Protein AF-A0ABD1L318-F1 (afdb_monomer)

Sequence (73 aa):
MDAAPPEPQAPPPQPPPPPSRYESQKRRDWNTFLQYLRNHKPPLTLARCSGAHVIEFLKPGGVRKNGVLGGDR

Structure (mmCIF, N/CA/C/O backbone):
data_AF-A0ABD1L318-F1
#
_entry.id   AF-A0ABD1L318-F1
#
loop_
_atom_site.group_PDB
_atom_site.id
_atom_site.type_symbol
_atom_site.label_atom_id
_atom_site.label_alt_id
_atom_site.label_comp_id
_atom_site.label_asym_id
_atom_site.label_entity_id
_atom_site.label_seq_id
_atom_site.pdbx_PDB_ins_code
_atom_site.Cartn_x
_atom_site.Cartn_y
_atom_site.Cartn_z
_atom_site.occupancy
_atom_site.B_iso_or_equiv
_atom_site.auth_seq_id
_atom_site.auth_comp_id
_atom_site.auth_asym_id
_atom_site.auth_atom_id
_atom_site.pdbx_PDB_model_num
ATOM 1 N N . MET A 1 1 ? -31.014 -32.182 48.742 1.00 55.97 1 MET A N 1
ATOM 2 C CA . MET A 1 1 ? -30.523 -30.797 48.630 1.00 55.97 1 MET A CA 1
ATOM 3 C C . MET A 1 1 ? -29.059 -30.894 48.279 1.00 55.97 1 MET A C 1
ATOM 5 O O . MET A 1 1 ? -28.282 -31.194 49.166 1.00 55.97 1 MET A O 1
ATOM 9 N N . ASP A 1 2 ? -28.719 -30.737 47.005 1.00 52.41 2 ASP A N 1
ATOM 10 C CA . ASP A 1 2 ? -27.379 -30.297 46.615 1.00 52.41 2 ASP A CA 1
ATOM 11 C C . ASP A 1 2 ? -27.524 -29.627 45.245 1.00 52.41 2 ASP A C 1
ATOM 13 O O . ASP A 1 2 ? -27.599 -30.276 44.204 1.00 52.41 2 ASP A O 1
ATOM 17 N N . ALA A 1 3 ? -27.805 -28.325 45.283 1.00 61.47 3 ALA A N 1
ATOM 18 C CA . ALA A 1 3 ? -27.868 -27.501 44.089 1.00 61.47 3 ALA A CA 1
ATOM 19 C C . ALA A 1 3 ? -26.429 -27.097 43.765 1.00 61.47 3 ALA A C 1
ATOM 21 O O . ALA A 1 3 ? -25.784 -26.437 44.581 1.00 61.47 3 ALA A O 1
ATOM 22 N N . ALA A 1 4 ? -25.939 -27.528 42.602 1.00 64.12 4 ALA A N 1
ATOM 23 C CA . ALA A 1 4 ? -24.604 -27.199 42.127 1.00 64.12 4 ALA A CA 1
ATOM 24 C C . ALA A 1 4 ? -24.385 -25.671 42.150 1.00 64.12 4 ALA A C 1
ATOM 26 O O . ALA A 1 4 ? -25.302 -24.918 41.797 1.00 64.12 4 ALA A O 1
ATOM 27 N N . PRO A 1 5 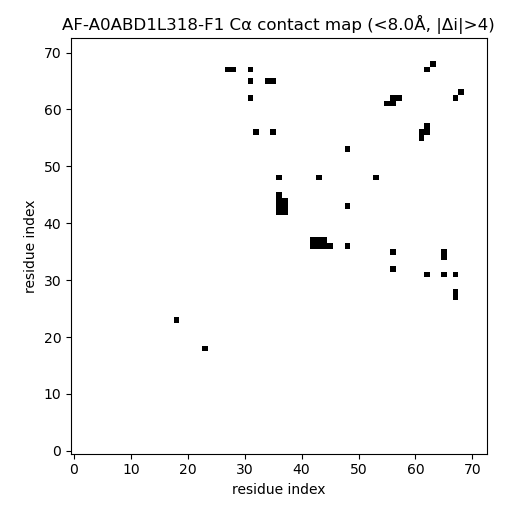? -23.200 -25.193 42.568 1.00 72.94 5 PRO A N 1
ATOM 28 C CA . PRO A 1 5 ? -22.911 -23.768 42.593 1.00 72.94 5 PRO A CA 1
ATOM 29 C C . PRO A 1 5 ? -22.944 -23.200 41.165 1.00 72.94 5 PRO A C 1
ATOM 31 O O . PRO A 1 5 ? -22.553 -23.893 40.223 1.00 72.94 5 PRO A O 1
ATOM 34 N N . PRO A 1 6 ? -23.399 -21.950 40.972 1.00 70.75 6 PRO A N 1
ATOM 35 C CA . PRO A 1 6 ? -23.370 -21.321 39.661 1.00 70.75 6 PRO A CA 1
ATOM 36 C C . PRO A 1 6 ? -21.914 -21.172 39.201 1.00 70.75 6 PRO A C 1
ATOM 38 O O . PRO A 1 6 ? -21.110 -20.524 39.874 1.00 70.75 6 PRO A O 1
ATOM 41 N N . GLU A 1 7 ? -21.571 -21.770 38.058 1.00 68.81 7 GLU A N 1
ATOM 42 C CA . GLU A 1 7 ? -20.299 -21.499 37.389 1.00 68.81 7 GLU A CA 1
ATOM 43 C C . GLU A 1 7 ? -20.199 -19.992 37.087 1.00 68.81 7 GLU A C 1
ATOM 45 O O . GLU A 1 7 ? -21.159 -19.402 36.573 1.00 68.81 7 GLU A O 1
ATOM 50 N N . PRO A 1 8 ? -19.065 -19.337 37.390 1.00 72.12 8 PRO A N 1
ATOM 51 C CA . PRO A 1 8 ? -18.846 -17.962 36.974 1.00 72.12 8 PRO A CA 1
ATOM 52 C C . PRO A 1 8 ? -18.835 -17.912 35.443 1.00 72.12 8 PRO A C 1
ATOM 54 O O . PRO A 1 8 ? -17.920 -18.413 34.793 1.00 72.12 8 PRO A O 1
ATOM 57 N N . GLN A 1 9 ? -19.882 -17.319 34.867 1.00 67.38 9 GLN A N 1
ATOM 58 C CA . GLN A 1 9 ? -20.001 -17.109 33.428 1.00 67.38 9 GLN A CA 1
ATOM 59 C C . GLN A 1 9 ? -18.798 -16.289 32.950 1.00 67.38 9 GLN A C 1
ATOM 61 O O . GLN A 1 9 ? -18.607 -15.145 33.369 1.00 67.38 9 GLN A O 1
ATOM 66 N N . ALA A 1 10 ? -17.962 -16.887 32.099 1.00 75.94 10 ALA A N 1
ATOM 67 C CA . ALA A 1 10 ? -16.836 -16.192 31.494 1.00 75.94 10 ALA A CA 1
ATOM 68 C C . ALA A 1 10 ? -17.343 -14.975 30.693 1.00 75.94 10 ALA A C 1
ATOM 70 O O . ALA A 1 10 ? -18.374 -15.078 30.018 1.00 75.94 10 ALA A O 1
ATOM 71 N N . PRO A 1 11 ? -16.656 -13.818 30.751 1.00 77.75 11 PRO A N 1
ATOM 72 C CA . PRO A 1 11 ? -17.081 -12.635 30.018 1.00 77.75 11 PRO A CA 1
ATOM 73 C C . PRO A 1 11 ? -17.130 -12.924 28.507 1.00 77.75 11 PRO A C 1
ATOM 75 O O . PRO A 1 11 ? -16.283 -13.667 27.999 1.00 77.75 11 PRO A O 1
ATOM 78 N N . PRO A 1 12 ? -18.097 -12.341 27.771 1.00 79.50 12 PRO A N 1
ATOM 79 C CA . PRO A 1 12 ? -18.195 -12.527 26.329 1.00 79.50 12 PRO A CA 1
ATOM 80 C C . PRO A 1 12 ? -16.905 -12.059 25.635 1.00 79.50 12 PRO A C 1
ATOM 82 O O . PRO A 1 12 ? -16.266 -11.108 26.105 1.00 79.50 12 PRO A O 1
ATOM 85 N N . PRO A 1 13 ? -16.508 -12.698 24.518 1.00 77.88 13 PRO A N 1
ATOM 86 C CA . PRO A 1 13 ? -15.299 -12.327 23.796 1.00 77.88 13 PRO A CA 1
ATOM 87 C C . PRO A 1 13 ? -15.394 -10.868 23.338 1.00 77.88 13 PRO A C 1
ATOM 89 O O . PRO A 1 13 ? -16.297 -10.484 22.595 1.00 77.88 13 PRO A O 1
ATOM 92 N N . GLN A 1 14 ? -14.460 -10.050 23.818 1.00 78.38 14 GLN A N 1
ATOM 93 C CA . GLN A 1 14 ? -14.340 -8.644 23.444 1.00 78.38 14 GLN A CA 1
ATOM 94 C C . GLN A 1 14 ? -13.880 -8.563 21.977 1.00 78.38 14 GLN A C 1
ATOM 96 O O . GLN A 1 14 ? -12.995 -9.334 21.585 1.00 78.38 14 GLN A O 1
ATOM 101 N N . PRO A 1 15 ? -14.433 -7.653 21.151 1.00 77.12 15 PRO A N 1
ATOM 102 C CA . PRO A 1 15 ? -13.912 -7.438 19.808 1.00 77.12 15 PRO A CA 1
ATOM 103 C C . PRO A 1 15 ? -12.440 -7.007 19.889 1.00 77.12 15 PRO A C 1
ATOM 105 O O . PRO A 1 15 ? -12.056 -6.311 20.836 1.00 77.12 15 PRO A O 1
ATOM 108 N N . PRO A 1 16 ? -11.601 -7.413 18.919 1.00 75.56 16 PRO A N 1
ATOM 109 C CA . PRO A 1 16 ? -10.203 -7.028 18.921 1.00 75.56 16 PRO A CA 1
ATOM 110 C C . PRO A 1 16 ? -10.093 -5.499 18.938 1.00 75.56 16 PRO A C 1
ATOM 112 O O . PRO A 1 16 ? -10.903 -4.819 18.294 1.00 75.56 16 PRO A O 1
ATOM 115 N N . PRO A 1 17 ? -9.109 -4.950 19.672 1.00 74.12 17 PRO A N 1
ATOM 116 C CA . PRO A 1 17 ? -8.912 -3.515 19.726 1.00 74.12 17 PRO A CA 1
ATOM 117 C C . PRO A 1 17 ? -8.747 -2.963 18.305 1.00 74.12 17 PRO A C 1
ATOM 119 O O . PRO A 1 17 ? -8.170 -3.638 17.442 1.00 74.12 17 PRO A O 1
ATOM 122 N N . PRO A 1 18 ? -9.267 -1.753 18.037 1.00 73.44 18 PRO A N 1
ATOM 123 C CA . PRO A 1 18 ? -9.126 -1.144 16.728 1.00 73.44 18 PRO A CA 1
ATOM 124 C C . PRO A 1 18 ? -7.636 -1.061 16.363 1.00 73.44 18 PRO A C 1
ATOM 126 O O . PRO A 1 18 ? -6.809 -0.771 17.235 1.00 73.44 18 PRO A O 1
ATOM 129 N N . PRO A 1 19 ? -7.281 -1.328 15.092 1.00 71.69 19 PRO A N 1
ATOM 130 C CA . PRO A 1 19 ? -5.894 -1.303 14.657 1.00 71.69 19 PRO A CA 1
ATOM 131 C C . PRO A 1 19 ? -5.279 0.052 14.978 1.00 71.69 19 PRO A C 1
ATOM 133 O O . PRO A 1 19 ? -5.916 1.098 14.809 1.00 71.69 19 PRO A O 1
ATOM 136 N N . SER A 1 20 ? -4.019 0.033 15.406 1.00 82.50 20 SER A N 1
ATOM 137 C CA . SER A 1 20 ? -3.302 1.266 15.718 1.00 82.50 20 SER A CA 1
ATOM 138 C C . SER A 1 20 ? -3.329 2.212 14.513 1.00 82.50 20 SER A C 1
ATOM 140 O O . SER A 1 20 ? -3.355 1.771 13.356 1.00 82.50 20 SER A O 1
ATOM 142 N N . ARG A 1 21 ? -3.280 3.529 14.756 1.00 77.06 21 ARG A N 1
ATOM 143 C CA . ARG A 1 21 ? -3.208 4.550 13.692 1.00 77.06 21 ARG A CA 1
ATOM 144 C C . ARG A 1 21 ? -2.142 4.194 12.655 1.00 77.06 21 ARG A C 1
ATOM 146 O O . ARG A 1 21 ? -2.378 4.332 11.459 1.00 77.06 21 ARG A O 1
ATOM 153 N N . TYR A 1 22 ? -1.002 3.676 13.113 1.00 81.31 22 TYR A N 1
ATOM 154 C CA . TYR A 1 22 ? 0.093 3.239 12.252 1.00 81.31 22 TYR A CA 1
ATOM 155 C C . TYR A 1 22 ? -0.290 2.071 11.325 1.00 81.31 22 TYR A C 1
ATOM 157 O O . TYR A 1 22 ? 0.019 2.100 10.133 1.00 81.31 22 TYR A O 1
ATOM 165 N N . GLU A 1 23 ? -0.993 1.058 11.834 1.00 79.50 23 GLU A N 1
ATOM 166 C CA . GLU A 1 23 ? -1.430 -0.090 11.030 1.00 79.50 23 GLU A CA 1
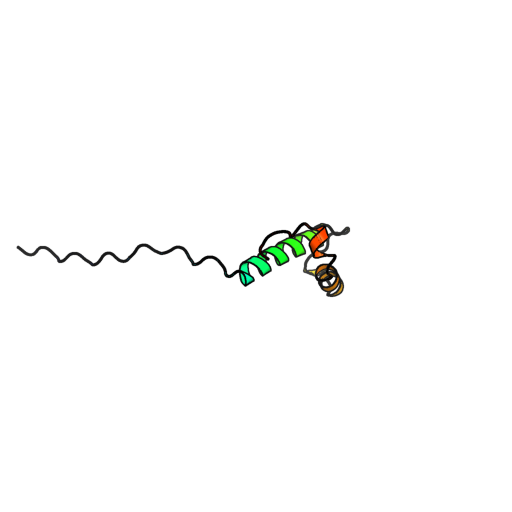ATOM 167 C C . GLU A 1 23 ? -2.471 0.314 9.988 1.00 79.50 23 GLU A C 1
ATOM 169 O O . GLU A 1 23 ? -2.373 -0.069 8.819 1.00 79.50 23 GLU A O 1
ATOM 174 N N . SER A 1 24 ? -3.443 1.128 10.401 1.00 81.62 24 SER A N 1
ATOM 175 C CA . SER A 1 24 ? -4.467 1.672 9.509 1.00 81.62 24 SER A CA 1
ATOM 176 C C . SER A 1 24 ? -3.844 2.528 8.408 1.00 81.62 24 SER A C 1
ATOM 178 O O . SER A 1 24 ? -4.221 2.411 7.241 1.00 81.62 24 SER A O 1
ATOM 180 N N . GLN A 1 25 ? -2.841 3.339 8.755 1.00 80.38 25 GLN A N 1
ATOM 181 C CA . GLN A 1 25 ? -2.109 4.160 7.799 1.00 80.38 25 GLN A CA 1
ATOM 182 C C . GLN A 1 25 ? -1.375 3.297 6.770 1.00 80.38 25 GLN A C 1
ATOM 184 O O . GLN A 1 25 ? -1.617 3.437 5.574 1.00 80.38 25 GLN A O 1
ATOM 189 N N . LYS A 1 26 ? -0.594 2.313 7.229 1.00 83.31 26 LYS A N 1
ATOM 190 C CA . LYS A 1 26 ? 0.115 1.375 6.350 1.00 83.31 26 LYS A CA 1
ATOM 191 C C . LYS A 1 26 ? -0.835 0.649 5.395 1.00 83.31 26 LYS A C 1
ATOM 193 O O . LYS A 1 26 ? -0.525 0.520 4.214 1.00 83.31 26 LYS A O 1
ATOM 198 N N . ARG A 1 27 ? -1.998 0.192 5.879 1.00 84.44 27 ARG A N 1
ATOM 199 C CA . ARG A 1 27 ? -3.008 -0.467 5.033 1.00 84.44 27 ARG A CA 1
ATOM 200 C C . ARG A 1 27 ? -3.554 0.468 3.953 1.00 84.44 27 ARG A C 1
ATOM 202 O O . ARG A 1 27 ? -3.686 0.046 2.805 1.00 84.44 27 ARG A O 1
A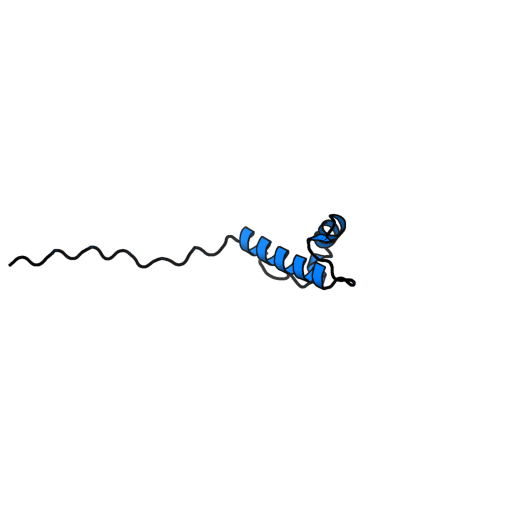TOM 209 N N . ARG A 1 28 ? -3.850 1.727 4.290 1.00 83.44 28 ARG A N 1
ATOM 210 C CA . ARG A 1 28 ? -4.314 2.729 3.314 1.00 83.44 28 ARG A CA 1
ATOM 211 C C . ARG A 1 28 ? -3.251 3.034 2.264 1.00 83.44 28 ARG A C 1
ATOM 213 O O . ARG A 1 28 ? -3.553 3.002 1.071 1.00 83.44 28 ARG A O 1
ATOM 220 N N . ASP A 1 29 ? -2.014 3.261 2.692 1.00 84.06 29 ASP A N 1
ATOM 221 C CA . ASP A 1 29 ? -0.904 3.549 1.783 1.00 84.06 29 ASP A CA 1
ATOM 222 C C . ASP A 1 29 ? -0.629 2.362 0.857 1.00 84.06 29 ASP A C 1
ATOM 224 O O . ASP A 1 29 ? -0.458 2.543 -0.346 1.00 84.06 29 ASP A O 1
ATOM 228 N N . TRP A 1 30 ? -0.703 1.135 1.381 1.00 85.12 30 TRP A N 1
ATOM 229 C CA . TRP A 1 30 ? -0.569 -0.083 0.587 1.00 85.12 30 TRP A CA 1
ATOM 230 C C . TRP A 1 30 ? -1.659 -0.220 -0.480 1.00 85.12 30 TRP A C 1
ATOM 232 O O . TRP A 1 30 ? -1.359 -0.445 -1.651 1.00 85.12 30 TRP A O 1
ATOM 242 N N . ASN A 1 31 ? -2.927 -0.027 -0.109 1.00 86.75 31 ASN A N 1
ATOM 243 C CA . ASN A 1 31 ? -4.035 -0.080 -1.066 1.00 86.75 31 ASN A CA 1
ATOM 244 C C . ASN A 1 31 ? -3.916 1.006 -2.143 1.00 86.75 31 ASN A C 1
ATOM 246 O O . ASN A 1 31 ? -4.247 0.771 -3.307 1.00 86.75 31 ASN A O 1
ATOM 250 N N . THR A 1 32 ? -3.427 2.188 -1.773 1.00 85.25 32 THR A N 1
ATOM 251 C CA . T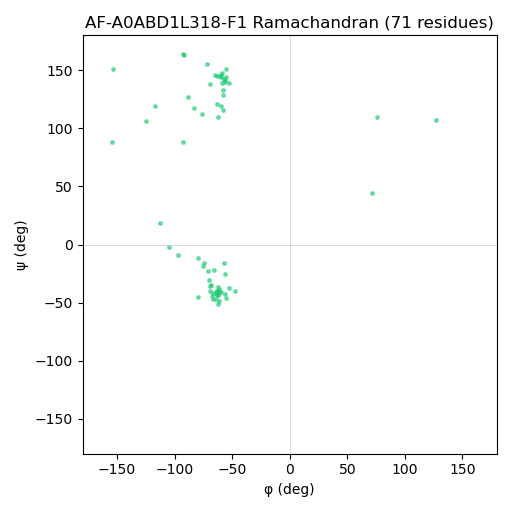HR A 1 32 ? -3.179 3.288 -2.713 1.00 85.25 32 THR A CA 1
ATOM 252 C C . THR A 1 32 ? -2.010 2.956 -3.641 1.00 85.25 32 THR A C 1
ATOM 254 O O . THR A 1 32 ? -2.088 3.195 -4.844 1.00 85.25 32 THR A O 1
ATOM 257 N N . PHE A 1 33 ? -0.954 2.335 -3.117 1.00 86.00 33 PHE A N 1
ATOM 258 C CA . PHE A 1 33 ? 0.188 1.890 -3.908 1.00 86.00 33 PHE A CA 1
ATOM 259 C C . PHE A 1 33 ? -0.204 0.816 -4.930 1.00 86.00 33 PHE A C 1
ATOM 261 O O . PHE A 1 33 ? 0.166 0.908 -6.098 1.00 86.00 33 PHE A O 1
ATOM 268 N N . LEU A 1 34 ? -1.034 -0.156 -4.542 1.00 85.62 34 LEU A N 1
ATOM 269 C CA . LEU A 1 34 ? -1.560 -1.160 -5.472 1.00 85.62 34 LEU A CA 1
ATOM 270 C C . LEU A 1 34 ? -2.406 -0.535 -6.589 1.00 85.62 34 LEU A C 1
ATOM 272 O O . LEU A 1 34 ? -2.322 -0.963 -7.740 1.00 85.62 34 LEU A O 1
ATOM 276 N N . GLN A 1 35 ? -3.202 0.489 -6.274 1.00 85.44 35 GLN A N 1
ATOM 277 C CA . GLN A 1 35 ? -3.949 1.242 -7.284 1.00 85.44 35 GLN A CA 1
ATOM 278 C C . GLN A 1 35 ? -3.019 2.030 -8.208 1.00 85.44 35 GLN A C 1
ATOM 280 O O . GLN A 1 35 ? -3.208 1.994 -9.421 1.00 85.44 35 GLN A O 1
ATOM 285 N N . TYR A 1 36 ? -1.979 2.669 -7.666 1.00 84.94 36 TYR A N 1
ATOM 286 C CA . TYR A 1 36 ? -0.951 3.345 -8.459 1.00 84.94 36 TYR A CA 1
ATOM 287 C C . TYR A 1 36 ? -0.312 2.387 -9.476 1.00 84.94 36 TYR A C 1
ATOM 289 O O . TYR A 1 36 ? -0.237 2.715 -10.658 1.00 84.94 36 TYR A O 1
ATOM 297 N N . LEU A 1 37 ? 0.049 1.169 -9.060 1.00 86.31 37 LEU A N 1
ATOM 298 C CA . LEU A 1 37 ? 0.601 0.150 -9.959 1.00 86.31 37 LEU A CA 1
ATOM 299 C C . LEU A 1 37 ? -0.393 -0.294 -11.049 1.00 86.31 37 LEU A C 1
ATOM 301 O O . LEU A 1 37 ? -0.007 -0.464 -12.206 1.00 86.31 37 LEU A O 1
ATOM 305 N N . ARG A 1 38 ? -1.679 -0.443 -10.709 1.00 83.69 38 ARG A N 1
ATOM 306 C CA . ARG A 1 38 ? -2.738 -0.821 -11.666 1.00 83.69 38 ARG A CA 1
ATOM 307 C C . ARG A 1 38 ? -3.075 0.284 -12.666 1.00 83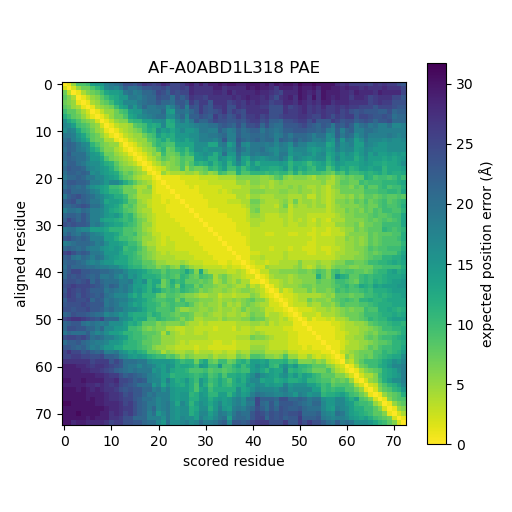.69 38 ARG A C 1
ATOM 309 O O . ARG A 1 38 ? -3.474 -0.027 -13.783 1.00 83.69 38 ARG A O 1
ATOM 316 N N . ASN A 1 39 ? -2.922 1.545 -12.269 1.00 84.62 39 ASN A N 1
ATOM 317 C CA . ASN A 1 39 ? -3.210 2.705 -13.112 1.00 84.62 39 ASN A CA 1
ATOM 318 C C . ASN A 1 39 ? -2.088 3.007 -14.119 1.00 84.62 39 ASN A C 1
ATOM 320 O O . ASN A 1 39 ? -2.299 3.789 -15.048 1.00 84.62 39 ASN A O 1
ATOM 324 N N . HIS A 1 40 ? -0.916 2.381 -13.970 1.00 83.19 40 HIS A N 1
ATOM 325 C CA . HIS A 1 40 ? 0.143 2.443 -14.974 1.00 83.19 40 HIS A CA 1
ATOM 326 C C . HIS A 1 40 ? -0.279 1.770 -16.286 1.00 83.19 40 HIS A C 1
ATOM 328 O O . HIS A 1 40 ? -1.010 0.779 -16.306 1.00 83.19 40 HIS A O 1
ATOM 334 N N . LYS A 1 41 ? 0.203 2.313 -17.406 1.00 75.44 41 LYS A N 1
ATOM 335 C CA . LYS A 1 41 ? 0.007 1.760 -18.753 1.00 75.44 41 LYS A CA 1
ATOM 336 C C . LYS A 1 41 ? 1.381 1.571 -19.404 1.00 75.44 41 LYS A C 1
ATOM 338 O O . LYS A 1 41 ? 1.978 2.574 -19.792 1.00 75.44 41 LYS A O 1
ATOM 343 N N . PRO A 1 42 ? 1.888 0.329 -19.544 1.00 80.06 42 PRO A N 1
ATOM 344 C CA . PRO A 1 42 ? 1.246 -0.957 -19.228 1.00 80.06 42 PRO A CA 1
ATOM 345 C C . PRO A 1 42 ? 1.106 -1.222 -17.712 1.00 80.06 42 PRO A C 1
ATOM 347 O O . PRO A 1 42 ? 1.910 -0.698 -16.942 1.00 80.06 42 PRO A O 1
ATOM 350 N N . PRO A 1 43 ? 0.135 -2.053 -17.273 1.00 76.75 43 PRO A N 1
ATOM 351 C CA . PRO A 1 43 ? -0.083 -2.335 -15.855 1.00 76.75 43 PRO A CA 1
ATOM 352 C C . PRO A 1 43 ? 1.171 -2.908 -15.200 1.00 76.75 43 PRO A C 1
ATOM 354 O O . PRO A 1 43 ? 1.747 -3.892 -15.680 1.00 76.75 43 PRO A O 1
ATOM 357 N N . LEU A 1 44 ? 1.579 -2.310 -14.084 1.00 80.81 44 LEU A N 1
ATOM 358 C CA . LEU A 1 44 ? 2.682 -2.823 -13.287 1.00 80.81 44 LEU A CA 1
ATOM 359 C C . LEU A 1 44 ? 2.127 -3.818 -12.272 1.00 80.81 44 LEU A C 1
ATOM 361 O O . LEU A 1 44 ? 1.197 -3.531 -11.523 1.00 80.81 44 LEU A O 1
ATOM 365 N N . THR A 1 45 ? 2.694 -5.020 -12.249 1.00 79.75 45 THR A N 1
ATOM 366 C CA . THR A 1 45 ? 2.480 -5.968 -11.151 1.00 79.75 45 THR A CA 1
ATOM 367 C C . THR A 1 45 ? 3.564 -5.763 -10.104 1.00 79.75 45 THR A C 1
ATOM 369 O O . THR A 1 45 ? 4.613 -5.192 -10.400 1.00 79.75 45 THR A O 1
ATOM 372 N N . LEU A 1 46 ? 3.364 -6.278 -8.889 1.00 79.81 46 LEU A N 1
ATOM 373 C CA . LEU A 1 46 ? 4.407 -6.256 -7.856 1.00 79.81 46 LEU A CA 1
ATOM 374 C C . LEU A 1 46 ? 5.732 -6.858 -8.358 1.00 79.81 46 LEU A C 1
ATOM 376 O O . LEU A 1 46 ? 6.792 -6.312 -8.084 1.00 79.81 46 LEU A O 1
ATOM 380 N N . ALA A 1 47 ? 5.662 -7.917 -9.171 1.00 79.88 47 ALA A N 1
ATOM 381 C CA . ALA A 1 47 ? 6.828 -8.561 -9.780 1.00 79.88 47 ALA A CA 1
ATOM 382 C C . ALA A 1 47 ? 7.578 -7.677 -10.796 1.00 79.88 47 ALA A C 1
ATOM 384 O O . ALA A 1 47 ? 8.750 -7.914 -11.068 1.00 79.88 47 ALA A O 1
ATOM 385 N N . ARG A 1 48 ? 6.915 -6.665 -11.369 1.00 79.69 48 ARG A N 1
ATOM 386 C CA . ARG A 1 48 ? 7.514 -5.693 -12.303 1.00 79.69 48 ARG A CA 1
ATOM 387 C C . ARG A 1 48 ? 7.756 -4.328 -11.654 1.00 79.69 48 ARG A C 1
ATOM 389 O O . ARG A 1 48 ? 8.280 -3.426 -12.305 1.00 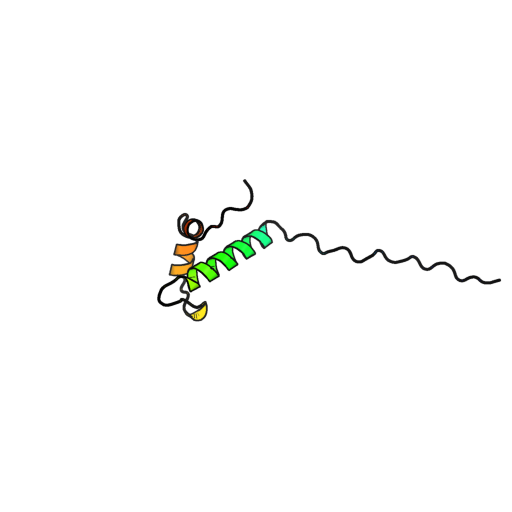79.69 48 ARG A O 1
ATOM 396 N N . CYS A 1 49 ? 7.377 -4.170 -10.387 1.00 83.31 49 CYS A N 1
ATOM 397 C CA . CYS A 1 49 ? 7.576 -2.949 -9.631 1.00 83.31 49 CYS A CA 1
ATOM 398 C C . CYS A 1 49 ? 9.044 -2.838 -9.207 1.00 83.31 49 CYS A C 1
ATOM 400 O O . CYS A 1 49 ? 9.528 -3.589 -8.367 1.00 83.31 49 CYS A O 1
ATOM 402 N N . SER A 1 50 ? 9.749 -1.866 -9.778 1.00 84.75 50 SER A N 1
ATOM 403 C CA . SER A 1 50 ? 11.107 -1.496 -9.365 1.00 84.75 50 SER A CA 1
ATOM 404 C C . SER A 1 50 ? 11.109 -0.376 -8.316 1.00 84.75 50 SER A C 1
ATOM 406 O O . SER A 1 50 ? 10.125 0.350 -8.159 1.00 84.75 50 SER A O 1
ATOM 408 N N . GLY A 1 51 ? 12.245 -0.182 -7.635 1.00 82.81 51 GLY A N 1
ATOM 409 C CA . GLY A 1 51 ? 12.408 0.856 -6.605 1.00 82.81 51 GLY A CA 1
ATOM 410 C C . GLY A 1 51 ? 12.109 2.285 -7.082 1.00 82.81 51 GLY A C 1
ATOM 411 O O . GLY A 1 51 ? 11.675 3.111 -6.284 1.00 82.81 51 GLY A O 1
ATOM 412 N N . ALA A 1 52 ? 12.238 2.569 -8.382 1.00 87.06 52 ALA A N 1
ATOM 413 C CA . ALA A 1 52 ? 11.864 3.862 -8.960 1.00 87.06 52 ALA A CA 1
ATOM 414 C C . ALA A 1 52 ? 10.372 4.191 -8.753 1.00 87.06 52 ALA A C 1
ATOM 416 O O . ALA A 1 52 ? 10.040 5.315 -8.383 1.00 87.06 52 ALA A O 1
ATOM 417 N N . HIS A 1 53 ? 9.487 3.200 -8.902 1.00 84.69 53 HIS A N 1
ATOM 418 C CA . HIS A 1 53 ? 8.041 3.356 -8.708 1.00 84.69 53 HIS A CA 1
ATOM 419 C C . HIS A 1 53 ? 7.684 3.599 -7.237 1.00 84.69 53 HIS A C 1
ATOM 421 O O . HIS A 1 53 ? 6.783 4.377 -6.933 1.00 84.69 53 HIS A O 1
ATOM 427 N N . VAL A 1 54 ? 8.425 2.975 -6.315 1.00 84.81 54 VAL A N 1
ATOM 428 C CA . VAL A 1 54 ? 8.274 3.194 -4.868 1.00 84.81 54 VAL A CA 1
ATOM 429 C C . VAL A 1 54 ? 8.687 4.619 -4.502 1.00 84.81 54 VAL A C 1
ATOM 431 O O . VAL A 1 54 ? 7.955 5.317 -3.807 1.00 84.81 54 VAL A O 1
ATOM 434 N N . ILE A 1 55 ? 9.832 5.083 -5.009 1.00 87.56 55 ILE A N 1
ATOM 435 C CA . ILE A 1 55 ? 10.319 6.446 -4.760 1.00 87.56 55 ILE A CA 1
ATOM 436 C C . ILE A 1 55 ? 9.357 7.483 -5.352 1.00 87.56 55 ILE A C 1
ATOM 438 O O . ILE A 1 55 ? 9.070 8.488 -4.707 1.00 87.56 55 ILE A O 1
ATOM 442 N N . GLU A 1 56 ? 8.836 7.257 -6.559 1.00 84.56 56 GLU A N 1
ATOM 443 C CA . GLU A 1 56 ? 7.853 8.152 -7.176 1.00 84.56 56 GLU A CA 1
ATOM 444 C C . GLU A 1 56 ? 6.544 8.212 -6.381 1.00 84.56 56 GLU A C 1
ATOM 446 O O . GLU A 1 56 ? 6.007 9.300 -6.168 1.00 84.56 56 GLU A O 1
ATOM 451 N N . PHE A 1 57 ? 6.065 7.070 -5.883 1.00 82.50 57 PHE A N 1
ATOM 452 C CA . PHE A 1 57 ? 4.884 7.009 -5.029 1.00 82.50 57 PHE A CA 1
ATOM 453 C C . PHE A 1 57 ? 5.074 7.781 -3.715 1.00 82.50 57 PHE A C 1
ATOM 455 O O . PHE A 1 57 ? 4.185 8.531 -3.319 1.00 82.50 57 PHE A O 1
ATOM 462 N N . LEU A 1 58 ? 6.242 7.648 -3.076 1.00 83.12 58 LEU A N 1
ATOM 463 C CA . LEU A 1 58 ? 6.578 8.323 -1.816 1.00 83.12 58 LEU A CA 1
ATOM 464 C C . LEU A 1 58 ? 6.879 9.820 -1.978 1.00 83.12 58 LEU A C 1
ATOM 466 O O . LEU A 1 58 ? 6.879 10.555 -0.989 1.00 83.12 58 LEU A O 1
ATOM 470 N N . LYS A 1 59 ? 7.130 10.306 -3.202 1.00 83.12 59 LYS A N 1
ATOM 471 C CA . LYS A 1 59 ? 7.293 11.744 -3.436 1.00 83.12 59 LYS A CA 1
ATOM 472 C C . LYS A 1 59 ? 6.002 12.473 -3.046 1.00 83.12 59 LYS A C 1
ATOM 474 O O . LYS A 1 59 ? 4.906 11.985 -3.324 1.00 83.12 59 LYS A O 1
ATOM 479 N N . PRO A 1 60 ? 6.093 13.697 -2.498 1.00 65.75 60 PRO A N 1
ATOM 480 C CA . PRO A 1 60 ? 4.945 14.432 -1.961 1.00 65.75 60 PRO A CA 1
ATOM 481 C C . PRO A 1 60 ? 3.801 14.664 -2.967 1.00 65.75 60 PRO A C 1
ATOM 483 O O . PRO A 1 60 ? 2.688 14.972 -2.554 1.00 65.75 60 PRO A O 1
ATOM 486 N N . GLY A 1 61 ? 4.034 14.499 -4.275 1.00 61.84 61 GLY A N 1
ATOM 487 C CA . GLY A 1 61 ? 3.008 14.567 -5.322 1.00 61.84 61 GLY A CA 1
ATOM 488 C C . GLY A 1 61 ? 2.424 13.226 -5.798 1.00 61.84 61 GLY A C 1
ATOM 489 O O . GLY A 1 61 ? 1.461 13.260 -6.558 1.00 61.84 61 GLY A O 1
ATOM 490 N N . GLY A 1 62 ? 2.974 12.073 -5.402 1.00 60.44 62 GLY A N 1
ATOM 491 C CA . GLY A 1 62 ? 2.547 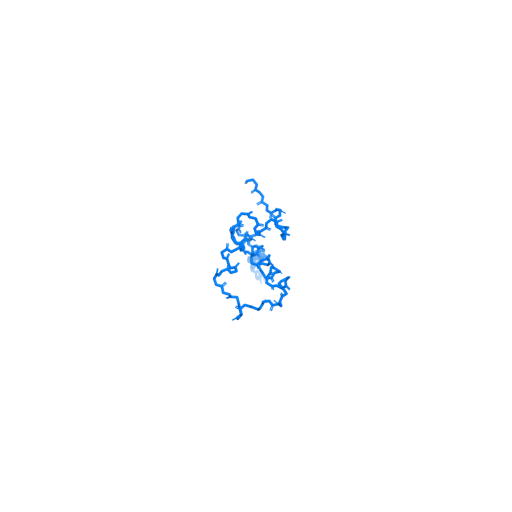10.743 -5.867 1.00 60.44 62 GLY A CA 1
ATOM 492 C C . GLY A 1 62 ? 1.290 10.231 -5.160 1.00 60.44 62 GLY A C 1
ATOM 493 O O . GLY A 1 62 ? 0.332 9.804 -5.805 1.00 60.44 62 GLY A O 1
ATOM 494 N N . VAL A 1 63 ? 1.242 10.375 -3.834 1.00 59.78 63 VAL A N 1
ATOM 495 C CA . VAL A 1 63 ? 0.097 9.951 -3.007 1.00 59.78 63 VAL A CA 1
ATOM 496 C C . VAL A 1 63 ? -1.143 10.830 -3.243 1.00 59.78 63 VAL A C 1
ATOM 498 O O . VAL A 1 63 ? -2.270 10.341 -3.294 1.00 59.78 63 VAL A O 1
ATOM 501 N N . ARG A 1 64 ? -0.948 12.137 -3.473 1.00 54.62 64 ARG A N 1
ATOM 502 C CA . ARG A 1 64 ? -2.049 13.114 -3.610 1.00 54.62 64 ARG A CA 1
ATOM 503 C C . ARG A 1 64 ? -2.850 12.979 -4.908 1.00 54.62 64 ARG A C 1
ATOM 505 O O . ARG A 1 64 ? -4.000 13.395 -4.947 1.00 54.62 64 ARG A O 1
ATOM 512 N N . LYS A 1 65 ? -2.268 12.391 -5.961 1.00 55.16 65 LYS A N 1
ATOM 513 C CA . LYS A 1 65 ? -2.956 12.146 -7.243 1.00 55.16 65 LYS A CA 1
ATOM 514 C C . LYS A 1 65 ? -3.941 10.973 -7.179 1.00 55.16 65 LYS A C 1
ATOM 516 O O . LYS A 1 65 ? -4.824 10.893 -8.021 1.00 55.16 65 LYS A O 1
ATOM 521 N N . ASN A 1 66 ? -3.803 10.100 -6.178 1.00 54.69 66 ASN A N 1
ATOM 522 C CA . ASN A 1 66 ? -4.624 8.898 -5.999 1.00 54.69 66 ASN A CA 1
ATOM 523 C C . ASN A 1 66 ? -5.529 8.967 -4.751 1.00 54.69 66 ASN A C 1
ATOM 525 O O . ASN A 1 66 ? -6.026 7.941 -4.301 1.00 54.69 66 ASN A O 1
ATOM 529 N N . GLY A 1 67 ? -5.764 10.168 -4.205 1.00 53.59 67 GLY A N 1
ATOM 530 C CA . GLY A 1 67 ? -6.861 10.408 -3.264 1.00 53.59 67 GLY A CA 1
ATOM 531 C C . GLY A 1 67 ? -6.704 9.812 -1.861 1.00 53.59 67 GLY A C 1
ATOM 532 O O . GLY A 1 67 ? -7.678 9.291 -1.328 1.00 53.59 67 GLY A O 1
ATOM 533 N N . VAL A 1 68 ? -5.535 9.930 -1.218 1.00 55.44 68 VAL A N 1
ATOM 534 C CA . VAL A 1 68 ? -5.440 9.756 0.246 1.00 55.44 68 VAL A CA 1
ATOM 535 C C . VAL A 1 68 ? -5.582 11.124 0.930 1.00 55.44 68 VAL A C 1
ATOM 537 O O . VAL A 1 68 ? -4.628 11.864 1.151 1.00 55.44 68 VAL A O 1
ATOM 540 N N . LEU A 1 69 ? -6.826 11.503 1.215 1.00 51.75 69 LEU A N 1
ATOM 541 C CA . LEU A 1 69 ? -7.155 12.443 2.284 1.00 51.75 69 LEU A CA 1
ATOM 542 C C . LEU A 1 69 ? -8.010 11.674 3.287 1.00 51.75 69 LEU A C 1
ATOM 544 O O . LEU A 1 69 ? -9.065 11.151 2.944 1.00 51.75 69 LEU A O 1
ATOM 548 N N . GLY A 1 70 ? -7.516 11.580 4.517 1.00 48.06 70 GLY A N 1
ATOM 549 C CA . GLY A 1 70 ? -8.130 10.827 5.606 1.00 48.06 70 GLY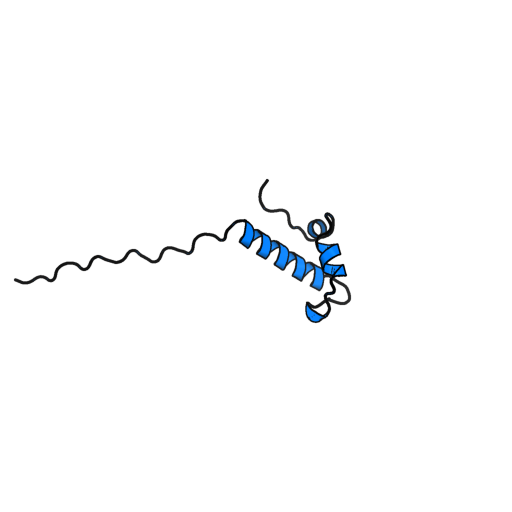 A CA 1
ATOM 550 C C . GLY A 1 70 ? -7.087 9.874 6.189 1.00 48.06 70 GLY A C 1
ATOM 551 O O . GLY A 1 70 ? -6.738 8.902 5.534 1.00 48.06 70 GLY A O 1
ATOM 552 N N . GLY A 1 71 ? -6.516 10.086 7.373 1.00 46.66 71 GLY A N 1
ATOM 553 C CA . GLY A 1 71 ? -7.049 10.848 8.493 1.00 46.66 71 GLY A CA 1
ATOM 554 C C . GLY A 1 71 ? -5.980 11.424 9.413 1.00 46.66 71 GLY A C 1
ATOM 555 O O . GLY A 1 71 ? -4.901 10.854 9.592 1.00 46.66 71 GLY A O 1
ATOM 556 N N . ASP A 1 72 ? -6.410 12.543 9.987 1.00 40.00 72 ASP A N 1
ATOM 557 C CA . ASP A 1 72 ? -5.876 13.269 11.129 1.00 40.00 72 ASP A CA 1
ATOM 558 C C . ASP A 1 72 ? -4.610 14.081 10.871 1.00 40.00 72 ASP A C 1
ATOM 560 O O . ASP A 1 72 ? -3.525 13.538 10.656 1.00 40.00 72 ASP A O 1
ATOM 564 N N . ARG A 1 73 ? -4.833 15.403 10.892 1.00 39.91 73 ARG A N 1
ATOM 565 C CA . ARG A 1 73 ? -4.072 16.389 11.671 1.00 39.91 73 ARG A CA 1
ATOM 566 C C . ARG A 1 73 ? -2.879 15.814 12.444 1.00 39.91 73 ARG A C 1
ATOM 568 O O . ARG A 1 73 ? -3.074 14.848 13.214 1.00 39.91 73 ARG A O 1
#

Radius of gyration: 23.18 Å; Cα contacts (8 Å, |Δi|>4): 26; chains: 1; bounding box: 43×47×68 Å

Organism: NCBI:txid520843

pLDDT: mean 74.11, std 12.5, range [39.91, 87.56]

Nearest PDB structures (foldseek):
  8csu-assembly1_7  TM=4.846E-01  e=3.307E+00  Homo sapiens

Mean predicted aligned error: 12.29 Å

InterPro domains:
  IPR006936 ALOG domain [PF04852] (14-59)
  IPR006936 ALOG domain [PS51697] (21-73)
  IPR040222 ALOG family [PTHR31165] (13-59)

Solvent-accessible surface area (backbone atoms only — not comparable to full-atom values): 4878 Å² total; per-residue (Å²): 140,82,79,80,79,82,75,82,78,75,78,78,87,73,77,78,78,79,72,52,72,66,56,54,47,52,53,52,53,48,56,45,48,55,48,54,30,56,71,37,88,76,66,42,46,79,95,68,58,50,71,70,58,55,54,49,44,69,35,90,69,40,48,63,76,68,68,73,78,82,80,79,134

Secondary structure (DSSP, 8-state):
--PPPPP--PPPPPPPPPPPHHHHHHHHHHHHHHHHHHHSSSPPPGGG--HHHHHHHHSTTTTGGGT---S--

Folds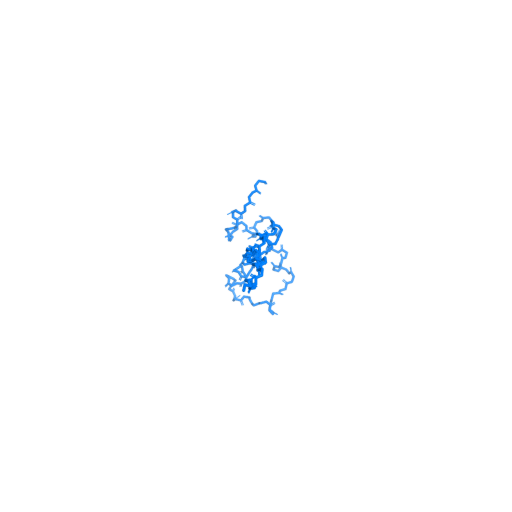eek 3Di:
DDDDDDDDPDDDDDPPPDDDPVVVVVVVLVVLLQVLQCPDVVRHDPVNDDVVSVVCCPPPPNSVVSDPDDDDD